Protein AF-F1LEZ3-F1 (afdb_monomer)

Radius of gyration: 19.73 Å; Cα contacts (8 Å, |Δi|>4): 114; chains: 1; bounding box: 52×46×45 Å

Foldseek 3Di:
DPVVDPDDDDDDDDPDDPPPVVLVDDDPVVVSPPDPDPDEDALVLVVVLCVVDDPLLNVLLLVLLLVCVLVVDWDWLVVSVVVSVVVVSDDDSVRVVVSVVSCVVSVQWDWDQDPVRIITIHGPYDNVRVQVSCVVVVHHRPDPDD

Structure (mmCIF, N/CA/C/O backbone):
data_AF-F1LEZ3-F1
#
_entry.id   AF-F1LEZ3-F1
#
loop_
_atom_site.group_PDB
_atom_site.id
_atom_site.type_symbol
_atom_site.label_atom_id
_atom_site.label_alt_id
_atom_site.label_comp_id
_atom_site.label_asym_id
_atom_site.label_entity_id
_atom_site.label_seq_id
_atom_site.pdbx_PDB_ins_code
_atom_site.Cartn_x
_atom_site.Cartn_y
_atom_site.Cartn_z
_atom_site.occupancy
_atom_site.B_iso_or_equiv
_atom_site.auth_seq_id
_atom_site.auth_comp_id
_atom_site.auth_asym_id
_atom_site.auth_atom_id
_atom_site.pdbx_PDB_model_num
ATOM 1 N N . MET A 1 1 ? 12.725 -24.229 -13.696 1.00 59.25 1 MET A N 1
ATOM 2 C CA . MET A 1 1 ? 12.518 -22.961 -14.432 1.00 59.25 1 MET A CA 1
ATOM 3 C C . MET A 1 1 ? 13.693 -22.571 -15.326 1.00 5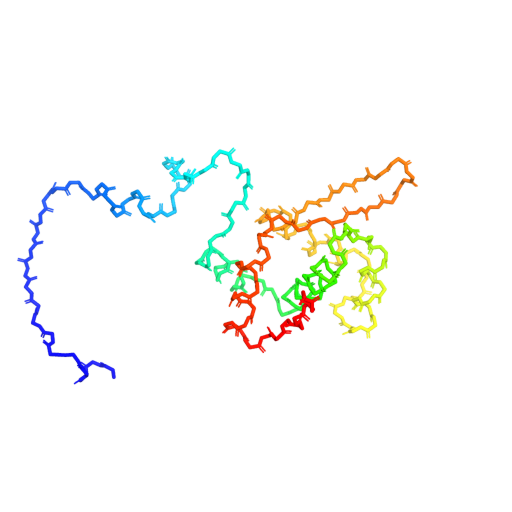9.25 1 MET A C 1
ATOM 5 O O . MET A 1 1 ? 13.416 -22.036 -16.384 1.00 59.25 1 MET A O 1
ATOM 9 N N . LEU A 1 2 ? 14.962 -22.881 -15.010 1.00 67.31 2 LEU A N 1
ATOM 10 C CA . LEU A 1 2 ? 16.069 -22.600 -15.947 1.00 67.31 2 LEU A CA 1
ATOM 11 C C . LEU A 1 2 ? 16.028 -23.457 -17.230 1.00 67.31 2 LEU A C 1
ATOM 13 O O . LEU A 1 2 ? 16.256 -22.931 -18.306 1.00 67.31 2 LEU A O 1
ATOM 17 N N . ASN A 1 3 ? 15.633 -24.736 -17.139 1.00 76.12 3 ASN A N 1
ATOM 18 C CA . ASN A 1 3 ? 15.505 -25.630 -18.309 1.00 76.12 3 ASN A CA 1
ATOM 19 C C . ASN A 1 3 ? 14.437 -25.202 -19.330 1.00 76.12 3 ASN A C 1
ATOM 21 O O . ASN A 1 3 ? 14.375 -25.779 -20.410 1.00 76.12 3 ASN A O 1
ATOM 25 N N . ALA A 1 4 ? 13.572 -24.241 -18.989 1.00 88.06 4 ALA A N 1
ATOM 26 C CA . ALA A 1 4 ? 12.581 -23.717 -19.927 1.00 88.06 4 ALA A CA 1
ATOM 27 C C . ALA A 1 4 ? 13.203 -22.740 -20.938 1.00 88.06 4 ALA A C 1
ATOM 29 O O . ALA A 1 4 ? 12.633 -22.519 -22.002 1.00 88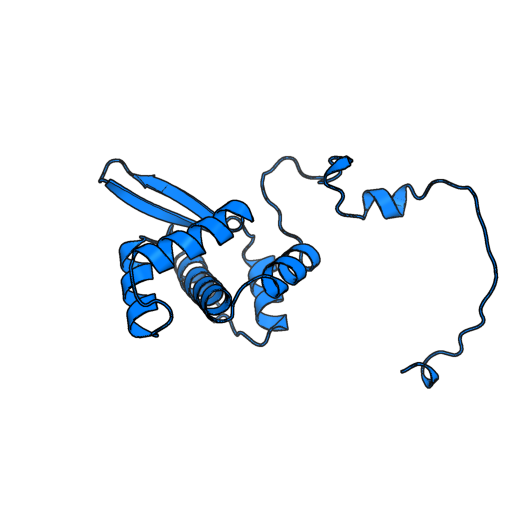.06 4 ALA A O 1
ATOM 30 N N . PHE A 1 5 ? 14.366 -22.168 -20.620 1.00 82.69 5 PHE A N 1
ATOM 31 C CA . PHE A 1 5 ? 15.025 -21.160 -21.435 1.00 82.69 5 PHE A CA 1
ATOM 32 C C . PHE A 1 5 ? 16.418 -21.642 -21.834 1.00 82.69 5 PHE A C 1
ATOM 34 O O . PHE A 1 5 ? 17.252 -21.950 -20.986 1.00 82.69 5 PHE A O 1
ATOM 41 N N . ASN A 1 6 ? 16.691 -21.679 -23.137 1.00 90.00 6 ASN A N 1
ATOM 42 C CA . ASN A 1 6 ? 18.026 -21.980 -23.646 1.00 90.00 6 ASN A CA 1
ATOM 43 C C . ASN A 1 6 ? 18.876 -20.698 -23.663 1.00 90.00 6 ASN A C 1
ATOM 45 O O . ASN A 1 6 ? 19.068 -20.081 -24.710 1.00 90.00 6 ASN A O 1
ATOM 49 N N . PHE A 1 7 ? 19.298 -20.240 -22.481 1.00 89.31 7 PHE A N 1
ATOM 50 C CA . PHE A 1 7 ? 20.077 -19.010 -22.349 1.00 89.31 7 PHE A CA 1
ATOM 51 C C . PHE A 1 7 ? 21.502 -19.186 -22.878 1.00 89.31 7 PHE A C 1
ATOM 53 O O . PHE A 1 7 ? 22.224 -20.094 -22.470 1.00 89.31 7 PHE A O 1
ATOM 60 N N . LEU A 1 8 ? 21.932 -18.251 -23.724 1.00 92.50 8 LEU A N 1
ATOM 61 C CA . LEU A 1 8 ? 23.327 -18.082 -24.110 1.00 92.50 8 LEU A CA 1
ATOM 62 C C . LEU A 1 8 ? 23.796 -16.721 -23.598 1.00 92.50 8 LEU A C 1
ATOM 64 O O . LEU A 1 8 ? 23.315 -15.678 -24.037 1.00 92.50 8 LEU A O 1
ATOM 68 N N . TYR A 1 9 ? 24.710 -16.739 -22.631 1.00 91.75 9 TYR A N 1
ATOM 69 C CA . TYR A 1 9 ? 25.209 -15.523 -22.001 1.00 91.75 9 TYR A CA 1
ATOM 70 C C . TYR A 1 9 ? 26.283 -14.882 -22.877 1.00 91.75 9 TYR A C 1
ATOM 72 O O . TYR A 1 9 ? 27.324 -15.481 -23.143 1.00 91.75 9 TYR A O 1
ATOM 80 N N . LEU A 1 10 ? 26.027 -13.650 -23.310 1.00 93.56 10 LEU A N 1
ATOM 81 C CA . LEU A 1 10 ? 26.970 -12.827 -24.059 1.00 93.56 10 LEU A CA 1
ATOM 82 C C . LEU A 1 10 ? 27.365 -11.619 -23.218 1.00 93.56 10 LEU A C 1
ATOM 84 O O . LEU A 1 10 ? 26.525 -11.007 -22.560 1.00 93.56 10 LEU A O 1
ATOM 88 N N . ASN A 1 11 ? 28.646 -11.264 -23.261 1.00 94.00 11 ASN A N 1
ATOM 89 C CA . ASN A 1 11 ? 29.142 -10.067 -22.599 1.00 94.00 11 ASN A CA 1
ATOM 90 C C . ASN A 1 11 ? 28.987 -8.858 -23.532 1.00 94.00 11 ASN A C 1
ATOM 92 O O . ASN A 1 11 ? 29.681 -8.765 -24.545 1.00 94.00 11 ASN A O 1
ATOM 96 N N . VAL A 1 12 ? 28.079 -7.944 -23.188 1.00 91.00 12 VAL A N 1
ATOM 97 C CA . VAL A 1 12 ? 27.794 -6.722 -23.950 1.00 91.00 12 VAL A CA 1
ATOM 98 C C . VAL A 1 12 ? 27.857 -5.524 -23.001 1.00 91.00 12 VAL A C 1
ATOM 100 O O . VAL A 1 12 ? 26.845 -5.035 -22.511 1.00 91.00 12 VAL A O 1
ATOM 103 N N . ASN A 1 13 ? 29.071 -5.057 -22.717 1.00 91.44 13 ASN A N 1
ATOM 104 C CA . ASN A 1 13 ? 29.296 -3.909 -21.839 1.00 91.44 13 ASN A CA 1
ATOM 105 C C . ASN A 1 13 ? 29.253 -2.600 -22.637 1.00 91.44 13 ASN A C 1
ATOM 107 O O . ASN A 1 13 ? 30.262 -2.174 -23.200 1.00 91.44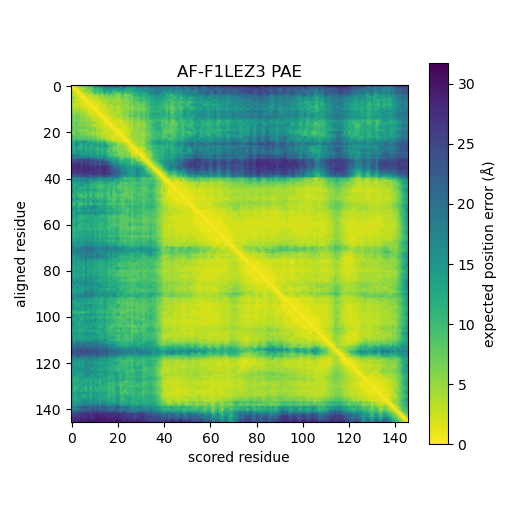 13 ASN A O 1
ATOM 111 N N . THR A 1 14 ? 28.091 -1.950 -22.680 1.00 92.44 14 THR A N 1
ATOM 112 C CA . THR A 1 14 ? 27.941 -0.612 -23.271 1.00 92.44 14 THR A CA 1
ATOM 113 C C . THR A 1 14 ? 28.053 0.484 -22.212 1.00 92.44 14 THR A C 1
ATOM 115 O O . THR A 1 14 ? 27.534 0.325 -21.113 1.00 92.44 14 THR A O 1
ATOM 118 N N . MET A 1 15 ? 28.653 1.627 -22.561 1.00 92.31 15 MET A N 1
ATOM 119 C CA . MET A 1 15 ? 28.722 2.820 -21.693 1.00 92.31 15 MET A CA 1
ATOM 120 C C . MET A 1 15 ? 27.627 3.856 -21.997 1.00 92.31 15 MET A C 1
ATOM 122 O O . MET A 1 15 ? 27.714 5.007 -21.572 1.00 92.31 15 MET A O 1
ATOM 126 N N . PHE A 1 16 ? 26.605 3.477 -22.767 1.00 91.62 16 PHE A N 1
ATOM 127 C CA . PHE A 1 16 ? 25.465 4.348 -23.033 1.00 91.62 16 PHE A CA 1
ATOM 128 C C . PHE A 1 16 ? 24.626 4.548 -21.767 1.00 91.62 16 PHE A C 1
ATOM 130 O O . PHE A 1 16 ? 24.535 3.668 -20.914 1.00 91.62 16 PHE A O 1
ATOM 137 N N . ALA A 1 17 ? 24.020 5.728 -21.640 1.00 87.38 17 ALA A N 1
ATOM 138 C CA . ALA A 1 17 ? 23.143 6.031 -20.518 1.00 87.38 17 ALA A CA 1
ATOM 139 C C . ALA A 1 17 ? 21.787 5.324 -20.678 1.00 87.38 17 ALA A C 1
ATOM 141 O O . ALA A 1 17 ? 21.165 5.428 -21.736 1.00 87.38 17 ALA A O 1
ATOM 142 N N . TYR A 1 18 ? 21.312 4.699 -19.601 1.00 85.81 18 TYR A N 1
ATOM 143 C CA . TYR A 1 18 ? 20.021 4.005 -19.502 1.00 85.81 18 TYR A CA 1
ATOM 144 C C . TYR A 1 18 ? 18.845 4.986 -19.424 1.00 85.81 18 TYR A C 1
ATOM 146 O O . TYR A 1 18 ? 18.217 5.148 -18.382 1.00 85.81 18 TYR A O 1
ATOM 154 N N . LYS A 1 19 ? 18.599 5.755 -20.487 1.00 84.25 19 LYS A N 1
ATOM 155 C CA . LYS A 1 19 ? 17.584 6.818 -20.453 1.00 84.25 19 LYS A CA 1
ATOM 156 C C . LYS A 1 19 ? 16.177 6.247 -20.315 1.00 84.25 19 LYS A C 1
ATOM 158 O O . LYS A 1 19 ? 15.426 6.719 -19.471 1.00 84.25 19 LYS A O 1
ATOM 163 N N . GLU A 1 20 ? 15.826 5.264 -21.136 1.00 81.75 20 GLU A N 1
ATOM 164 C CA . GLU A 1 20 ? 14.466 4.718 -21.183 1.00 81.75 20 GLU A CA 1
ATOM 165 C C . GLU A 1 20 ? 14.151 3.898 -19.934 1.00 81.75 20 GLU A C 1
ATOM 167 O O . GLU A 1 20 ? 13.074 4.035 -19.366 1.00 81.75 20 GLU A O 1
ATOM 172 N N . GLU A 1 21 ? 15.111 3.118 -19.449 1.00 81.56 21 GLU A N 1
ATOM 173 C CA . GLU A 1 21 ? 14.958 2.285 -18.261 1.00 81.56 21 GLU A CA 1
ATOM 174 C C . GLU A 1 21 ? 14.896 3.128 -16.993 1.00 81.56 21 GLU A C 1
ATOM 176 O O . GLU A 1 21 ? 14.100 2.836 -16.104 1.00 81.56 21 GLU A O 1
ATOM 181 N N . ILE A 1 22 ? 15.700 4.198 -16.915 1.00 78.00 22 ILE A N 1
ATOM 182 C CA . ILE A 1 22 ? 15.597 5.142 -15.804 1.00 78.00 22 ILE A CA 1
ATOM 183 C C . ILE A 1 22 ? 14.226 5.809 -15.844 1.00 78.00 22 ILE A C 1
ATOM 185 O O . ILE A 1 22 ? 13.569 5.797 -14.815 1.00 78.00 22 ILE A O 1
ATOM 189 N N . LEU A 1 23 ? 13.773 6.313 -17.003 1.00 72.19 23 LEU A N 1
ATOM 190 C CA . LEU A 1 23 ? 12.452 6.943 -17.190 1.00 72.19 23 LEU A CA 1
ATOM 191 C C . LEU A 1 23 ? 11.269 6.018 -16.903 1.00 72.19 23 LEU A C 1
ATOM 193 O O . LEU A 1 23 ? 10.251 6.489 -16.403 1.00 72.19 23 LEU A O 1
ATOM 197 N N . ALA A 1 24 ? 11.403 4.727 -17.194 1.00 69.44 24 ALA A N 1
ATOM 198 C CA . ALA A 1 24 ? 10.419 3.713 -16.836 1.00 69.44 24 ALA A CA 1
ATOM 199 C C . ALA A 1 24 ? 10.484 3.311 -15.351 1.00 69.44 24 ALA A C 1
ATOM 201 O O . ALA A 1 24 ? 9.558 2.676 -14.849 1.00 69.44 24 ALA A O 1
ATOM 202 N N . GLY A 1 25 ? 11.576 3.640 -14.658 1.00 65.69 25 GLY A N 1
ATOM 203 C CA . GLY A 1 25 ? 11.806 3.300 -13.263 1.00 65.69 25 GLY A CA 1
ATOM 204 C C . GLY A 1 25 ? 11.267 4.342 -12.282 1.00 65.69 25 GLY A C 1
ATOM 205 O O . GLY A 1 25 ? 11.363 5.554 -12.484 1.00 65.69 25 GLY A O 1
ATOM 206 N N . ASP A 1 26 ? 10.784 3.866 -11.137 1.00 61.44 26 ASP A N 1
ATOM 207 C CA . ASP A 1 26 ? 10.319 4.722 -10.049 1.00 61.44 26 ASP A CA 1
ATOM 208 C C . ASP A 1 26 ? 11.505 5.185 -9.189 1.00 61.44 26 ASP A C 1
ATOM 210 O O . ASP A 1 26 ? 11.996 4.473 -8.312 1.00 61.44 26 ASP A O 1
ATOM 214 N N . SER A 1 27 ? 11.993 6.404 -9.434 1.00 61.38 27 SER A N 1
ATOM 215 C CA . SER A 1 27 ? 13.105 6.986 -8.674 1.00 61.38 27 SER A CA 1
ATOM 216 C C . SER A 1 27 ? 12.715 8.297 -7.986 1.00 61.38 27 SER A C 1
ATOM 218 O O . SER A 1 27 ? 12.495 9.338 -8.610 1.00 61.38 27 SER A O 1
ATOM 220 N N . ARG A 1 28 ? 12.689 8.265 -6.645 1.00 57.53 28 ARG A N 1
ATOM 221 C CA . ARG A 1 28 ? 12.394 9.444 -5.807 1.00 57.53 28 ARG A CA 1
ATOM 222 C C . ARG A 1 28 ? 13.436 10.553 -5.983 1.00 57.53 28 ARG A C 1
ATOM 224 O O . ARG A 1 28 ? 13.074 11.724 -5.992 1.00 57.53 28 ARG A O 1
ATOM 231 N N . LEU A 1 29 ? 14.709 10.185 -6.161 1.00 62.62 29 LEU A N 1
ATOM 232 C CA . LEU A 1 29 ? 15.820 11.132 -6.322 1.00 62.62 29 LEU A CA 1
ATOM 233 C C . LEU A 1 29 ? 15.734 11.928 -7.632 1.00 62.62 29 LEU A C 1
ATOM 235 O O . LEU A 1 29 ? 16.009 13.123 -7.638 1.00 62.62 29 LEU A O 1
ATOM 239 N N . LEU A 1 30 ? 15.329 11.280 -8.728 1.00 62.25 30 LEU A N 1
ATOM 240 C CA . LEU A 1 30 ? 15.228 11.916 -10.047 1.00 62.25 30 LEU A CA 1
ATOM 241 C C . LEU A 1 30 ? 13.856 12.548 -10.294 1.00 62.25 30 LEU A C 1
ATOM 243 O O . LEU A 1 30 ? 13.615 13.094 -11.367 1.00 62.25 30 LEU A O 1
ATOM 247 N N . ARG A 1 31 ? 12.961 12.488 -9.295 1.00 56.09 31 ARG A N 1
ATOM 248 C CA . ARG A 1 31 ? 11.603 13.045 -9.335 1.00 56.09 31 ARG A CA 1
ATOM 249 C C . ARG A 1 31 ? 10.847 12.649 -10.608 1.00 56.09 31 ARG A C 1
ATOM 251 O O . ARG A 1 31 ? 10.072 13.428 -11.154 1.00 56.09 31 ARG A O 1
ATOM 258 N N . LEU A 1 32 ? 11.098 11.423 -11.056 1.00 60.78 32 LEU A N 1
ATOM 259 C CA . LEU A 1 32 ? 10.678 10.885 -12.347 1.00 60.78 32 LEU A CA 1
ATOM 260 C C . LEU A 1 32 ? 9.243 10.368 -12.351 1.00 60.78 32 LEU A C 1
ATOM 262 O O . LEU A 1 32 ? 8.800 9.760 -13.317 1.00 60.78 32 LEU A O 1
ATOM 266 N N . ASN A 1 33 ? 8.516 10.625 -11.267 1.00 54.66 33 ASN A N 1
ATOM 267 C CA . ASN A 1 33 ? 7.104 10.328 -11.168 1.00 54.66 33 ASN A CA 1
ATOM 268 C C . ASN A 1 33 ? 6.344 11.258 -12.131 1.00 54.66 33 ASN A C 1
ATOM 270 O O . ASN A 1 33 ? 5.995 12.398 -11.812 1.00 54.66 33 ASN A O 1
ATOM 274 N N . VAL A 1 34 ? 6.180 10.788 -13.368 1.00 53.56 34 VAL A N 1
ATOM 275 C CA . VAL A 1 34 ? 5.390 11.433 -14.411 1.00 53.56 34 VAL A CA 1
ATOM 276 C C . VAL A 1 34 ? 3.925 11.203 -14.072 1.00 53.56 34 VAL A C 1
ATOM 278 O O . VAL A 1 34 ? 3.322 10.230 -14.516 1.00 53.56 34 VAL A O 1
ATOM 281 N N . LYS A 1 35 ? 3.359 12.117 -13.279 1.00 48.72 35 LYS A N 1
ATOM 282 C CA . LYS A 1 35 ? 2.069 12.769 -13.546 1.00 48.72 35 LYS A CA 1
ATOM 283 C C . LYS A 1 35 ? 1.755 13.806 -12.475 1.00 48.72 35 LYS A C 1
ATOM 285 O O . LYS A 1 35 ? 1.853 13.594 -11.274 1.00 48.72 35 LYS A O 1
ATOM 290 N N . THR A 1 36 ? 1.320 14.946 -12.966 1.00 40.84 36 THR A N 1
ATOM 291 C CA . THR A 1 36 ? 0.934 16.179 -12.288 1.00 40.84 36 THR A CA 1
ATOM 292 C C . THR A 1 36 ? -0.363 16.055 -11.460 1.00 40.84 36 THR A C 1
ATOM 294 O O . THR A 1 36 ? -1.123 17.010 -11.360 1.00 40.84 36 THR A O 1
ATOM 297 N N . SER A 1 37 ? -0.645 14.901 -10.854 1.00 43.31 37 SER A N 1
ATOM 298 C CA . SER A 1 37 ? -1.802 14.688 -9.976 1.00 43.31 37 SER A CA 1
ATOM 299 C C . SER A 1 37 ? -1.427 13.666 -8.909 1.00 43.31 37 SER A C 1
ATOM 301 O O . SER A 1 37 ? -1.048 12.545 -9.237 1.00 43.31 37 SER A O 1
ATOM 303 N N . GLY A 1 38 ? -1.458 14.096 -7.649 1.00 51.00 38 GLY A N 1
ATOM 304 C CA . GLY A 1 38 ? -0.829 13.421 -6.518 1.00 51.00 38 GLY A CA 1
ATOM 305 C C . GLY A 1 38 ? -1.129 11.925 -6.382 1.00 51.00 38 GLY A C 1
ATOM 306 O O . GLY A 1 38 ? -2.259 11.487 -6.547 1.00 51.00 38 GLY A O 1
ATOM 307 N N . HIS A 1 39 ? -0.092 11.186 -5.986 1.00 55.94 39 HIS A N 1
ATOM 308 C CA . HIS A 1 39 ? -0.184 9.866 -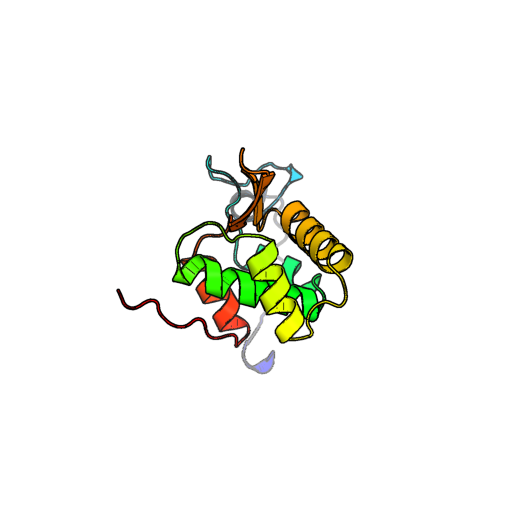5.350 1.00 55.94 39 HIS A CA 1
ATOM 309 C C . HIS A 1 39 ? -0.714 8.707 -6.216 1.00 55.94 39 HIS A C 1
ATOM 311 O O . HIS A 1 39 ? -1.468 7.867 -5.735 1.00 55.94 39 HIS A O 1
ATOM 317 N N . ALA A 1 40 ? -0.263 8.591 -7.469 1.00 63.38 40 ALA A N 1
ATOM 318 C CA . ALA A 1 40 ? -0.478 7.371 -8.248 1.00 63.38 40 ALA A CA 1
ATOM 319 C C . ALA A 1 40 ? 0.471 6.257 -7.767 1.00 63.38 40 ALA A C 1
ATOM 321 O O . ALA A 1 40 ? 1.663 6.265 -8.070 1.00 63.38 40 ALA A O 1
ATOM 322 N N . HIS A 1 41 ? -0.058 5.312 -6.996 1.00 71.50 41 HIS A N 1
ATOM 323 C CA . HIS A 1 41 ? 0.647 4.082 -6.634 1.00 71.50 41 HIS A CA 1
ATOM 324 C C . HIS A 1 41 ? 0.710 3.134 -7.836 1.00 71.50 41 HIS A C 1
ATOM 326 O O . HIS A 1 41 ? -0.296 2.926 -8.514 1.00 71.50 41 HIS A O 1
ATOM 332 N N . THR A 1 42 ? 1.880 2.554 -8.100 1.00 77.44 42 THR A N 1
ATOM 333 C CA . THR A 1 42 ? 2.073 1.484 -9.089 1.00 77.44 42 THR A CA 1
ATOM 334 C C . THR A 1 42 ? 1.909 0.113 -8.427 1.00 77.44 42 THR A C 1
ATOM 336 O O . THR A 1 42 ? 2.015 -0.030 -7.210 1.00 77.44 42 THR A O 1
ATOM 339 N N . HIS A 1 43 ? 1.671 -0.939 -9.215 1.00 78.31 43 HIS A N 1
ATOM 340 C CA . HIS A 1 43 ? 1.548 -2.297 -8.663 1.00 78.31 43 HIS A CA 1
ATOM 341 C C . HIS A 1 43 ? 2.813 -2.721 -7.895 1.00 78.31 43 HIS A C 1
ATOM 343 O O . HIS A 1 43 ? 2.727 -3.272 -6.801 1.00 78.31 43 HIS A O 1
ATOM 349 N N . ALA A 1 44 ? 3.993 -2.386 -8.428 1.00 79.62 44 ALA A N 1
ATOM 350 C CA . ALA A 1 44 ? 5.268 -2.675 -7.781 1.00 79.62 44 ALA A CA 1
ATOM 351 C C . ALA A 1 44 ? 5.451 -1.899 -6.464 1.00 79.62 44 ALA A C 1
ATOM 353 O O . ALA A 1 44 ? 5.983 -2.452 -5.502 1.00 79.62 44 ALA A O 1
ATOM 354 N N . SER A 1 45 ? 4.990 -0.642 -6.382 1.00 82.12 45 SER A N 1
ATOM 355 C CA . SER A 1 45 ? 5.067 0.119 -5.131 1.00 82.12 45 SER A CA 1
ATOM 356 C C . SER A 1 45 ? 4.147 -0.474 -4.062 1.00 82.12 45 SER A C 1
ATOM 358 O O . SER A 1 45 ? 4.560 -0.606 -2.909 1.00 82.12 45 SER A O 1
ATOM 360 N N . LEU A 1 46 ? 2.937 -0.899 -4.444 1.00 86.19 46 LEU A N 1
ATOM 361 C CA . LEU A 1 46 ? 2.001 -1.580 -3.546 1.00 86.19 46 LEU A CA 1
ATOM 362 C C . LEU A 1 46 ? 2.544 -2.924 -3.054 1.00 86.19 46 LEU A C 1
ATOM 364 O O . LEU A 1 46 ? 2.380 -3.236 -1.879 1.00 86.19 46 LEU A O 1
ATOM 368 N N . ASP A 1 47 ? 3.239 -3.692 -3.898 1.00 88.00 47 ASP A N 1
ATOM 369 C CA . ASP A 1 47 ? 3.884 -4.947 -3.491 1.00 88.00 47 ASP A CA 1
ATOM 370 C C . ASP A 1 47 ? 4.916 -4.739 -2.377 1.00 88.00 47 ASP A C 1
ATOM 372 O O . ASP A 1 47 ? 4.950 -5.500 -1.406 1.00 88.00 47 ASP A O 1
ATOM 376 N N . VAL A 1 48 ? 5.732 -3.688 -2.489 1.00 87.38 48 VAL A N 1
ATOM 377 C CA . VAL A 1 48 ? 6.743 -3.351 -1.479 1.00 87.38 48 VAL A CA 1
ATOM 378 C C . VAL A 1 48 ? 6.084 -2.920 -0.169 1.00 87.38 48 VAL A C 1
ATOM 380 O O . VAL A 1 48 ? 6.456 -3.425 0.889 1.00 87.38 48 VAL A O 1
ATOM 383 N N . VAL A 1 49 ? 5.078 -2.042 -0.230 1.00 88.44 49 VAL A N 1
ATOM 384 C CA . VAL A 1 49 ? 4.344 -1.595 0.969 1.00 88.44 49 VAL A CA 1
ATOM 385 C C . VAL A 1 49 ? 3.584 -2.758 1.615 1.00 88.44 49 VAL A C 1
ATOM 387 O O . VAL A 1 49 ? 3.560 -2.913 2.832 1.00 88.44 49 VAL A O 1
ATOM 390 N N . TRP A 1 50 ? 3.004 -3.652 0.821 1.00 90.06 50 TRP A N 1
ATOM 391 C CA . TRP A 1 50 ? 2.321 -4.837 1.334 1.00 90.06 50 TRP A CA 1
ATOM 392 C C . TRP A 1 50 ? 3.261 -5.804 2.049 1.00 90.06 50 TRP A C 1
ATOM 394 O O . TRP A 1 50 ? 2.859 -6.438 3.024 1.00 90.06 50 TRP A O 1
ATOM 404 N N . ALA A 1 51 ? 4.507 -5.915 1.586 1.00 88.50 51 ALA A N 1
ATOM 405 C CA . ALA A 1 51 ? 5.523 -6.723 2.245 1.00 88.50 51 ALA A CA 1
ATOM 406 C C . ALA A 1 51 ? 5.995 -6.121 3.581 1.00 88.50 51 ALA A C 1
ATOM 408 O O . ALA A 1 51 ? 6.398 -6.881 4.461 1.00 88.50 51 ALA A O 1
ATOM 409 N N . SER A 1 52 ? 5.936 -4.794 3.757 1.00 89.31 52 SER A N 1
ATOM 410 C CA . SER A 1 52 ? 6.292 -4.143 5.027 1.00 89.31 52 SER A CA 1
ATOM 411 C C . SER A 1 52 ? 5.171 -4.183 6.068 1.00 89.31 52 SER A C 1
ATOM 413 O O . SER A 1 52 ? 5.452 -4.158 7.264 1.00 89.31 52 SER A O 1
ATOM 415 N N . LEU A 1 53 ? 3.911 -4.281 5.635 1.00 89.38 53 LEU A N 1
ATOM 416 C CA . LEU A 1 53 ? 2.749 -4.264 6.523 1.00 89.38 53 LEU A CA 1
ATOM 417 C C . LEU A 1 53 ? 2.570 -5.575 7.310 1.00 89.38 53 LEU A C 1
ATOM 419 O O . LEU A 1 53 ? 2.648 -6.693 6.787 1.00 89.38 53 LEU A O 1
ATOM 423 N N . THR A 1 54 ? 2.196 -5.438 8.585 1.00 91.69 54 THR A N 1
ATOM 424 C CA . THR A 1 54 ? 1.785 -6.582 9.418 1.00 91.69 54 THR A CA 1
ATOM 425 C C . THR A 1 54 ? 0.512 -7.247 8.878 1.00 91.69 54 THR A C 1
ATOM 427 O O . THR A 1 54 ? -0.235 -6.658 8.098 1.00 91.69 54 THR A O 1
ATOM 430 N N . PHE A 1 55 ? 0.223 -8.489 9.286 1.00 90.12 55 PHE A N 1
ATOM 431 C CA . PHE A 1 55 ? -1.010 -9.177 8.869 1.00 90.12 55 PHE A CA 1
ATOM 432 C C . PHE A 1 55 ? -2.277 -8.381 9.225 1.00 90.12 55 PHE A C 1
ATOM 434 O O . PHE A 1 55 ? -3.138 -8.190 8.369 1.00 90.12 55 PHE A O 1
ATOM 441 N N . ASN A 1 56 ? -2.354 -7.842 10.444 1.00 91.56 56 ASN A N 1
ATOM 442 C CA . ASN A 1 56 ? -3.508 -7.052 10.874 1.00 91.56 56 ASN A CA 1
ATOM 443 C C . ASN A 1 56 ? -3.627 -5.757 10.064 1.00 91.56 56 ASN A C 1
ATOM 445 O O . ASN A 1 56 ? -4.718 -5.432 9.607 1.00 91.56 56 ASN A O 1
ATOM 449 N N . SER A 1 57 ? -2.512 -5.056 9.816 1.00 90.69 57 SER A N 1
ATOM 450 C CA . SER A 1 57 ? -2.519 -3.840 8.989 1.00 90.69 57 SER A CA 1
ATOM 451 C C . SER A 1 57 ? -2.982 -4.131 7.553 1.00 90.69 57 SER A C 1
ATOM 453 O O . SER A 1 57 ? -3.756 -3.360 6.991 1.00 90.69 57 SER A O 1
ATOM 455 N N . ARG A 1 58 ? -2.580 -5.274 6.974 1.00 92.25 58 ARG A N 1
ATOM 456 C CA . ARG A 1 58 ? -3.041 -5.729 5.648 1.00 92.25 58 ARG A CA 1
ATOM 457 C C . ARG A 1 58 ? -4.544 -5.995 5.611 1.00 92.25 58 ARG A C 1
ATOM 459 O O . ARG A 1 58 ? -5.214 -5.583 4.668 1.00 92.25 58 ARG A O 1
ATOM 466 N N . MET A 1 59 ? -5.083 -6.637 6.645 1.00 92.50 59 MET A N 1
ATOM 467 C CA . MET A 1 59 ? -6.521 -6.905 6.740 1.00 92.50 59 MET A CA 1
ATOM 468 C C . MET A 1 59 ? -7.340 -5.629 6.945 1.00 92.50 59 MET A C 1
ATOM 470 O O . MET A 1 59 ? -8.417 -5.493 6.372 1.00 92.50 59 MET A O 1
ATOM 474 N N . ILE A 1 60 ? -6.812 -4.660 7.694 1.00 92.69 60 ILE A N 1
ATOM 475 C CA . ILE A 1 60 ? -7.446 -3.347 7.860 1.00 92.69 60 ILE A CA 1
ATOM 476 C C . ILE A 1 60 ? -7.438 -2.571 6.546 1.00 92.69 60 ILE A C 1
ATOM 478 O O . ILE A 1 60 ? -8.466 -2.000 6.190 1.00 92.69 60 ILE A O 1
ATOM 482 N N . LEU A 1 61 ? -6.328 -2.594 5.797 1.00 91.88 61 LEU A N 1
ATOM 483 C CA . LEU A 1 61 ? -6.270 -2.011 4.454 1.00 91.88 61 LEU A CA 1
ATOM 484 C C . LEU A 1 61 ? -7.329 -2.638 3.541 1.00 91.88 61 LEU A C 1
ATOM 486 O O . LEU A 1 61 ? -8.075 -1.912 2.891 1.00 91.88 61 LEU A O 1
ATOM 490 N N . TYR A 1 62 ? -7.424 -3.970 3.524 1.00 92.25 62 TYR A N 1
ATOM 491 C CA . TYR A 1 62 ? -8.419 -4.688 2.729 1.00 92.25 62 TYR A CA 1
ATOM 492 C C . TYR A 1 62 ? -9.853 -4.309 3.121 1.00 92.25 62 TYR A C 1
ATOM 494 O O . TYR A 1 62 ? -10.648 -3.943 2.256 1.00 92.25 62 TYR A O 1
ATOM 502 N N . LYS A 1 63 ? -10.180 -4.318 4.420 1.00 91.31 63 LYS A N 1
ATOM 503 C CA . LYS A 1 63 ? -11.514 -3.939 4.905 1.00 91.31 63 LYS A CA 1
ATOM 504 C C . LYS A 1 63 ? -11.850 -2.488 4.549 1.00 91.31 63 LYS A C 1
ATOM 506 O O . LYS A 1 63 ? -12.935 -2.217 4.045 1.00 91.31 63 LYS A O 1
ATOM 511 N N . MET A 1 64 ? -10.918 -1.565 4.768 1.00 91.00 64 MET A N 1
ATOM 512 C CA . MET A 1 64 ? -11.090 -0.153 4.431 1.00 91.00 64 MET A CA 1
ATOM 513 C C . MET A 1 64 ? -11.299 0.048 2.926 1.00 91.00 64 MET A C 1
ATOM 515 O O . MET A 1 64 ? -12.214 0.770 2.541 1.00 91.00 64 MET A O 1
ATOM 519 N N . ALA A 1 65 ? -10.505 -0.620 2.083 1.00 90.75 65 ALA A N 1
ATOM 520 C CA . ALA A 1 65 ? -10.674 -0.583 0.635 1.00 90.75 65 ALA A CA 1
ATOM 521 C C . ALA A 1 65 ? -12.058 -1.109 0.229 1.00 90.75 65 ALA A C 1
ATOM 523 O O . ALA A 1 65 ? -12.749 -0.456 -0.548 1.00 90.75 65 ALA A O 1
ATOM 524 N N . LYS A 1 66 ? -12.495 -2.246 0.789 1.00 89.88 66 LYS A N 1
ATOM 525 C CA . LYS A 1 66 ? -13.804 -2.836 0.480 1.00 89.88 66 LYS A CA 1
ATOM 526 C C . LYS A 1 66 ? -14.948 -1.870 0.786 1.00 89.88 66 LYS A C 1
ATOM 528 O O . LYS A 1 66 ? -15.842 -1.713 -0.035 1.00 89.88 66 LYS A O 1
ATOM 533 N N . ILE A 1 67 ? -14.907 -1.205 1.940 1.00 89.25 67 ILE A N 1
ATOM 534 C CA . ILE A 1 67 ? -15.955 -0.256 2.331 1.00 89.25 67 ILE A CA 1
ATOM 535 C C . ILE A 1 67 ? -15.901 0.998 1.451 1.00 89.25 67 ILE A C 1
ATOM 537 O O . ILE A 1 67 ? -16.925 1.401 0.913 1.00 89.25 67 ILE A O 1
ATOM 541 N N . PHE A 1 68 ? -14.713 1.582 1.268 1.00 89.62 68 PHE A N 1
ATOM 542 C CA . PHE A 1 68 ? -14.544 2.833 0.527 1.00 89.62 68 PHE A CA 1
ATOM 543 C C . PHE A 1 68 ? -14.956 2.709 -0.944 1.00 89.62 68 PHE A C 1
ATOM 545 O O . PHE A 1 68 ? -15.634 3.593 -1.454 1.00 89.62 68 PHE A O 1
ATOM 552 N N . TYR A 1 69 ? -14.585 1.624 -1.632 1.00 87.25 69 TYR A N 1
ATOM 553 C CA . TYR A 1 69 ? -14.955 1.442 -3.042 1.00 87.25 69 TYR A CA 1
ATOM 554 C C . TYR A 1 69 ? -16.399 0.962 -3.236 1.00 87.25 69 TYR A C 1
ATOM 556 O O . TYR A 1 69 ? -16.954 1.170 -4.309 1.00 87.25 69 TYR A O 1
ATOM 564 N N . ALA A 1 70 ? -17.025 0.372 -2.211 1.00 86.06 70 ALA A N 1
ATOM 565 C CA . ALA A 1 70 ? -18.447 0.034 -2.256 1.00 86.06 70 ALA A CA 1
ATOM 566 C C . ALA A 1 70 ? -19.344 1.275 -2.110 1.00 86.06 70 ALA A C 1
ATOM 568 O O . ALA A 1 70 ? -20.365 1.374 -2.783 1.00 86.06 70 ALA A O 1
ATOM 569 N N . THR A 1 71 ? -18.981 2.224 -1.239 1.00 84.06 71 THR A N 1
ATOM 570 C CA . THR A 1 71 ? -19.779 3.442 -1.009 1.00 84.06 71 THR A CA 1
ATOM 571 C C . THR A 1 71 ? -19.326 4.636 -1.846 1.00 84.06 71 THR A C 1
ATOM 573 O O . THR A 1 71 ? -20.101 5.568 -2.027 1.00 84.06 71 THR A O 1
ATOM 576 N N . ASN A 1 72 ? -18.088 4.631 -2.355 1.00 83.56 72 ASN A N 1
ATOM 577 C CA . ASN A 1 72 ? -17.413 5.784 -2.968 1.00 83.56 72 ASN A CA 1
ATOM 578 C C . ASN A 1 72 ? -17.411 7.051 -2.086 1.00 83.56 72 ASN A C 1
ATOM 580 O O . ASN A 1 72 ? -17.225 8.165 -2.580 1.00 83.56 72 ASN A O 1
ATOM 584 N N . GLU A 1 73 ? -17.574 6.888 -0.771 1.00 86.81 73 GLU A N 1
ATOM 585 C CA . GLU A 1 73 ? -17.620 7.975 0.207 1.00 86.81 73 GLU A CA 1
ATOM 586 C C . GLU A 1 73 ? -16.481 7.850 1.234 1.00 86.81 73 GLU A C 1
ATOM 588 O O . GLU A 1 73 ? -16.069 6.735 1.575 1.00 86.81 73 GLU A O 1
ATOM 593 N N . PRO A 1 74 ? -15.956 8.975 1.762 1.00 87.25 74 PRO A N 1
ATOM 594 C CA . PRO A 1 74 ? -14.970 8.955 2.838 1.00 87.25 74 PRO A CA 1
ATOM 595 C C . PRO A 1 74 ? -15.482 8.193 4.065 1.00 87.25 74 PRO A C 1
ATOM 597 O O . PRO A 1 74 ? -16.591 8.421 4.540 1.00 87.25 74 PRO A O 1
ATOM 600 N N . LEU A 1 75 ? -14.644 7.316 4.613 1.00 90.25 75 LEU A N 1
ATOM 601 C CA . LEU A 1 75 ? -15.004 6.457 5.732 1.00 90.25 75 LEU A CA 1
ATOM 602 C C . LEU A 1 75 ? -14.838 7.184 7.066 1.00 90.25 75 LEU A C 1
ATOM 604 O O . LEU A 1 75 ? -13.776 7.738 7.345 1.00 90.25 75 LEU A O 1
ATOM 608 N N . GLU A 1 76 ? -15.848 7.118 7.925 1.00 92.12 76 GLU A N 1
ATOM 609 C CA . GLU A 1 76 ? -15.755 7.625 9.293 1.00 92.12 76 GLU A CA 1
ATOM 610 C C . GLU A 1 76 ? -14.855 6.724 10.162 1.00 92.12 76 GLU A C 1
ATOM 612 O O . GLU A 1 76 ? -14.997 5.494 10.179 1.00 92.12 76 GLU A O 1
ATOM 617 N N . PHE A 1 77 ? -13.944 7.332 10.928 1.00 91.69 77 PHE A N 1
ATOM 618 C CA . PHE A 1 77 ? -12.998 6.615 11.788 1.00 91.69 77 PHE A CA 1
ATOM 619 C C . PHE A 1 77 ? -13.691 5.674 12.784 1.00 91.69 77 PHE A C 1
ATOM 621 O O . PHE A 1 77 ? -13.258 4.531 12.951 1.00 91.69 77 PHE A O 1
ATOM 628 N N . PHE A 1 78 ? -14.773 6.116 13.432 1.00 90.38 78 PHE A N 1
ATOM 629 C CA . PHE A 1 78 ? -15.467 5.300 14.431 1.00 90.38 78 PHE A CA 1
ATOM 630 C C . PHE A 1 78 ? -16.176 4.091 13.820 1.00 90.38 78 PHE A C 1
ATOM 632 O O . PHE A 1 78 ? -16.184 3.018 14.431 1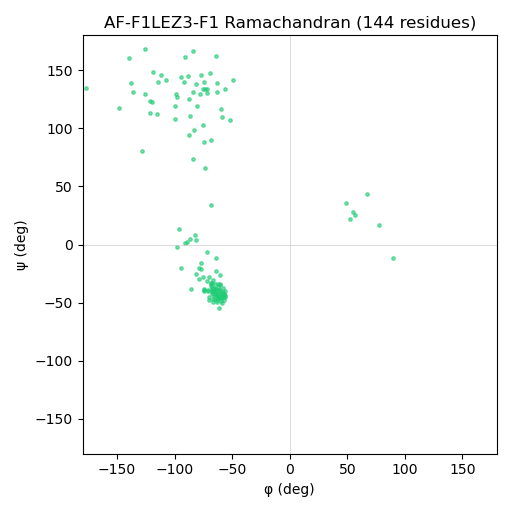.00 90.38 78 PHE A O 1
ATOM 639 N N . ASN A 1 79 ? -16.702 4.222 12.601 1.00 91.25 79 ASN A N 1
ATOM 640 C CA . ASN A 1 79 ? -17.281 3.098 11.872 1.00 91.25 79 ASN A CA 1
ATOM 641 C C . ASN A 1 79 ? -16.204 2.048 11.544 1.00 91.25 79 ASN A C 1
ATOM 643 O O . ASN A 1 79 ? -16.369 0.866 11.857 1.00 91.25 79 ASN A O 1
ATOM 647 N N . LEU A 1 80 ? -15.045 2.485 11.031 1.00 91.19 80 LEU A N 1
ATOM 648 C CA . LEU A 1 80 ? -13.903 1.594 10.801 1.00 91.19 80 LEU A CA 1
ATOM 649 C C . LEU A 1 80 ? -13.436 0.921 12.098 1.00 91.19 80 LEU A C 1
ATOM 651 O O . LEU A 1 80 ? -13.196 -0.285 12.112 1.00 91.19 80 LEU A O 1
ATOM 655 N N . TYR A 1 81 ? -13.327 1.679 13.191 1.00 92.44 81 TYR A N 1
ATOM 656 C CA . TYR A 1 81 ? -12.901 1.157 14.489 1.00 92.44 81 TYR A CA 1
ATOM 657 C C . TYR A 1 81 ? -13.844 0.076 15.014 1.00 92.44 81 TYR A C 1
ATOM 659 O O . TYR A 1 81 ? -13.384 -0.980 15.452 1.00 92.44 81 TYR A O 1
ATOM 667 N N . ARG A 1 82 ? -15.158 0.305 14.927 1.00 92.00 82 ARG A N 1
ATOM 668 C CA . ARG A 1 82 ? -16.164 -0.677 15.331 1.00 92.00 82 ARG A CA 1
ATOM 669 C C . ARG A 1 82 ? -16.014 -1.977 14.543 1.00 92.00 82 ARG A C 1
ATOM 671 O O . ARG A 1 82 ? -15.885 -3.037 15.148 1.00 92.00 82 ARG A O 1
ATOM 678 N N . GLN A 1 83 ? -15.944 -1.888 13.217 1.00 91.12 83 GLN A N 1
ATOM 679 C CA . GLN A 1 83 ? -15.823 -3.064 12.355 1.00 91.12 83 GLN A CA 1
ATOM 680 C C . GLN A 1 83 ? -14.472 -3.781 12.488 1.00 91.12 83 GLN A C 1
ATOM 682 O O . GLN A 1 83 ? -14.401 -4.998 12.330 1.00 91.12 83 GLN A O 1
ATOM 687 N N . ALA A 1 84 ? -13.385 -3.052 12.750 1.00 91.56 84 ALA A N 1
ATOM 688 C CA . ALA A 1 84 ? -12.068 -3.643 12.982 1.00 91.56 84 ALA A CA 1
ATOM 689 C C . ALA A 1 84 ? -11.995 -4.359 14.339 1.00 91.56 84 ALA A C 1
ATOM 691 O O . ALA A 1 84 ? -11.275 -5.347 14.485 1.00 91.56 84 ALA A O 1
ATOM 692 N N . ARG A 1 85 ? -12.746 -3.871 15.333 1.00 92.12 85 ARG A N 1
ATOM 693 C CA . ARG A 1 85 ? -12.856 -4.494 16.653 1.00 92.12 85 ARG A CA 1
ATOM 694 C C . ARG A 1 85 ? -13.718 -5.756 16.624 1.00 92.12 85 ARG A C 1
ATOM 696 O O . ARG A 1 85 ? -13.363 -6.723 17.289 1.00 92.12 85 ARG A O 1
ATOM 703 N N . GLU A 1 86 ? -14.808 -5.755 15.856 1.00 91.88 86 GLU A N 1
ATOM 704 C CA . GLU A 1 86 ? -15.659 -6.937 15.636 1.00 91.88 86 GLU A CA 1
ATOM 705 C C . GLU A 1 86 ? -14.878 -8.089 14.973 1.00 91.88 86 GLU A C 1
ATOM 707 O O . GLU A 1 86 ? -15.045 -9.245 15.355 1.00 91.88 86 GLU A O 1
ATOM 712 N N . ASP A 1 87 ? -13.937 -7.767 14.081 1.00 89.94 87 ASP A N 1
ATOM 713 C CA . ASP A 1 87 ? -13.059 -8.738 13.412 1.00 89.94 87 ASP A CA 1
ATOM 714 C C . ASP A 1 87 ? -11.781 -9.077 14.206 1.00 89.94 87 ASP A C 1
ATOM 716 O O . ASP A 1 87 ? -10.903 -9.782 13.707 1.00 89.94 87 ASP A O 1
ATOM 720 N N . PHE A 1 88 ? -11.637 -8.565 15.434 1.00 89.62 88 PHE A N 1
ATOM 721 C CA . PHE A 1 88 ? -10.451 -8.753 16.283 1.00 89.62 88 PHE A CA 1
ATOM 722 C C . PHE A 1 88 ? -9.121 -8.295 15.644 1.00 89.62 88 PHE A C 1
ATOM 724 O O . PHE A 1 88 ? -8.046 -8.761 16.028 1.00 89.62 88 PHE A O 1
ATOM 731 N N . LEU A 1 89 ? -9.160 -7.349 14.699 1.00 90.19 89 LEU A N 1
ATOM 732 C CA . LEU A 1 89 ? -7.961 -6.825 14.030 1.00 90.19 89 LEU A CA 1
ATOM 733 C C . LEU A 1 89 ? -7.172 -5.860 14.924 1.00 90.19 89 LEU A C 1
ATOM 735 O O . LEU A 1 89 ? -5.950 -5.731 14.782 1.00 90.19 89 LEU A O 1
ATOM 739 N N . VAL A 1 90 ? -7.867 -5.183 15.845 1.00 91.19 90 VAL A N 1
ATOM 740 C CA . VAL A 1 90 ? -7.302 -4.150 16.719 1.00 91.19 90 VAL A CA 1
ATOM 741 C C . VAL A 1 90 ? -7.820 -4.288 18.152 1.00 91.19 90 VAL A C 1
ATOM 743 O O . VAL A 1 90 ? -9.004 -4.520 18.380 1.00 91.19 90 VAL A O 1
ATOM 746 N N . SER A 1 91 ? -6.928 -4.096 19.128 1.00 89.31 91 SER A N 1
ATOM 747 C CA . SER A 1 91 ? -7.232 -4.136 20.564 1.00 89.31 91 SER A CA 1
ATOM 748 C C . SER A 1 91 ? -7.728 -2.800 21.138 1.00 89.31 91 SER A C 1
ATOM 750 O O . SER A 1 91 ? -8.624 -2.790 21.980 1.00 89.31 91 SER A O 1
ATOM 752 N N . SER A 1 92 ? -7.172 -1.668 20.698 1.00 91.50 92 SER A N 1
ATOM 753 C CA . SER A 1 92 ? -7.505 -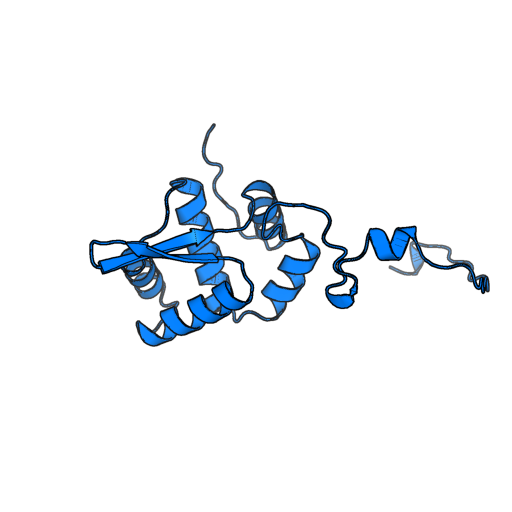0.324 21.190 1.00 91.50 92 SER A CA 1
ATOM 754 C C . SER A 1 92 ? -7.581 0.709 20.065 1.00 91.50 92 SER A C 1
ATOM 756 O O . SER A 1 92 ? -7.018 0.536 18.987 1.00 91.50 92 SER A O 1
ATOM 758 N N . GLU A 1 93 ? -8.246 1.834 20.328 1.00 91.38 93 GLU A N 1
ATOM 759 C CA . GLU A 1 93 ? -8.301 2.960 19.387 1.00 91.38 93 GLU A CA 1
ATOM 760 C C . GLU A 1 93 ? -6.896 3.460 19.005 1.00 91.38 93 GLU A C 1
ATOM 762 O O . GLU A 1 93 ? -6.613 3.728 17.838 1.00 91.38 93 GLU A O 1
ATOM 767 N N . THR A 1 94 ? -5.982 3.520 19.977 1.00 91.31 94 THR A N 1
ATOM 768 C CA . THR A 1 94 ? -4.593 3.953 19.770 1.00 91.31 94 THR A CA 1
ATOM 769 C C . THR A 1 94 ? -3.845 3.070 18.775 1.00 91.31 94 THR A C 1
ATOM 771 O O . THR A 1 94 ? -3.112 3.590 17.935 1.00 91.31 94 THR A O 1
ATOM 774 N N . SER A 1 95 ? -4.064 1.755 18.813 1.00 90.62 95 SER A N 1
ATOM 775 C CA . SER A 1 95 ? -3.448 0.823 17.869 1.00 90.62 95 SER A CA 1
ATOM 776 C C . SER A 1 95 ? -3.964 1.022 16.443 1.00 90.62 95 SER A C 1
ATOM 778 O O . SER A 1 95 ? -3.156 1.034 15.515 1.00 90.62 95 SER A O 1
ATOM 780 N N . LEU A 1 96 ? -5.270 1.269 16.258 1.00 92.19 96 LEU A N 1
ATOM 781 C CA . LEU A 1 96 ? -5.818 1.583 14.931 1.00 92.19 96 LEU A CA 1
ATOM 782 C C . LEU A 1 96 ? -5.243 2.902 14.409 1.00 92.19 96 LEU A C 1
ATOM 784 O O . LEU A 1 96 ? -4.840 2.993 13.253 1.00 92.19 96 LEU A O 1
ATOM 788 N N . ARG A 1 97 ? -5.153 3.927 15.265 1.00 92.38 97 ARG A N 1
ATOM 789 C CA . ARG A 1 97 ? -4.564 5.221 14.892 1.00 92.38 97 ARG A CA 1
ATOM 790 C C . ARG A 1 97 ? -3.119 5.077 14.432 1.00 92.38 97 ARG A C 1
ATOM 792 O O . ARG A 1 97 ? -2.762 5.680 13.426 1.00 92.38 97 ARG A O 1
ATOM 799 N N . GLN A 1 98 ? -2.318 4.265 15.118 1.00 91.44 98 GLN A N 1
ATOM 800 C CA . GLN A 1 98 ? -0.935 3.997 14.725 1.00 91.44 98 GLN A CA 1
ATOM 801 C C . GLN A 1 98 ? -0.851 3.322 13.348 1.00 91.44 98 GLN A C 1
ATOM 803 O O . GLN A 1 98 ? -0.086 3.773 12.501 1.00 91.44 98 GLN A O 1
ATOM 808 N N . GLN A 1 99 ? -1.673 2.303 13.089 1.00 91.12 99 GLN A N 1
ATOM 809 C CA . GLN A 1 99 ? -1.721 1.643 11.777 1.00 91.12 99 GLN A CA 1
ATOM 810 C C . GLN A 1 99 ? -2.171 2.603 10.674 1.00 91.12 99 GLN A C 1
ATOM 812 O O . GLN A 1 99 ? -1.615 2.618 9.582 1.00 91.12 99 GLN A O 1
ATOM 817 N N . LEU A 1 100 ? -3.149 3.462 10.960 1.00 91.38 100 LEU A N 1
ATOM 818 C CA . LEU A 1 100 ? -3.559 4.486 10.012 1.00 91.38 100 LEU A CA 1
ATOM 819 C C . LEU A 1 100 ? -2.457 5.527 9.780 1.00 91.38 100 LEU A C 1
ATOM 821 O O . LEU A 1 100 ? -2.442 6.150 8.730 1.00 91.38 100 LEU A O 1
ATOM 825 N N . VAL A 1 101 ? -1.590 5.828 10.752 1.00 91.12 101 VAL A N 1
ATOM 826 C CA . VAL A 1 101 ? -0.434 6.721 10.528 1.00 91.12 101 VAL A CA 1
ATOM 827 C C . VAL A 1 101 ? 0.546 6.069 9.560 1.00 91.12 101 VAL A C 1
ATOM 829 O O . VAL A 1 101 ? 0.924 6.711 8.593 1.00 91.12 101 VAL A O 1
ATOM 832 N N . GLU A 1 102 ? 0.839 4.780 9.727 1.00 90.12 102 GLU A N 1
ATOM 833 C CA . GLU A 1 102 ? 1.679 4.023 8.788 1.00 90.12 102 GLU A CA 1
ATOM 834 C C . GLU A 1 102 ? 1.119 4.061 7.351 1.00 90.12 102 GLU A C 1
ATOM 836 O O . GLU A 1 102 ? 1.849 4.305 6.391 1.00 90.12 102 GLU A O 1
ATOM 841 N N . LEU A 1 103 ? -0.199 3.901 7.186 1.00 90.38 103 LEU A N 1
ATOM 842 C CA . LEU A 1 103 ? -0.852 4.001 5.873 1.00 90.38 103 LEU A CA 1
ATOM 843 C C . LEU A 1 103 ? -0.819 5.422 5.277 1.00 90.38 103 LEU A C 1
ATOM 845 O O . LEU A 1 103 ? -0.751 5.577 4.055 1.00 90.38 103 LEU A O 1
ATOM 849 N N . ASP A 1 104 ? -0.883 6.451 6.121 1.00 90.00 104 ASP A N 1
ATOM 850 C CA . ASP A 1 104 ? -0.827 7.866 5.727 1.00 90.00 104 ASP A CA 1
ATOM 851 C C . ASP A 1 104 ? 0.604 8.281 5.338 1.00 90.00 104 ASP A C 1
ATOM 853 O O . ASP A 1 104 ? 0.797 8.962 4.330 1.00 90.00 104 ASP A O 1
ATOM 857 N N . ASP A 1 105 ? 1.613 7.770 6.053 1.00 86.31 105 ASP A N 1
ATOM 858 C CA . ASP A 1 105 ? 3.041 7.943 5.750 1.00 86.31 105 ASP A CA 1
ATOM 859 C C . ASP A 1 105 ? 3.412 7.321 4.395 1.00 86.31 105 ASP A C 1
ATOM 861 O O . ASP A 1 105 ? 4.236 7.855 3.649 1.00 86.31 105 ASP A O 1
ATOM 865 N N . HIS A 1 106 ? 2.761 6.211 4.038 1.00 86.69 106 HIS A N 1
ATOM 866 C CA . HIS A 1 106 ? 2.854 5.612 2.708 1.00 86.69 106 HIS A CA 1
ATOM 867 C C . HIS A 1 106 ? 1.943 6.279 1.669 1.00 86.69 106 HIS A C 1
ATOM 869 O O . HIS A 1 106 ? 1.899 5.823 0.531 1.00 86.69 106 HIS A O 1
ATOM 87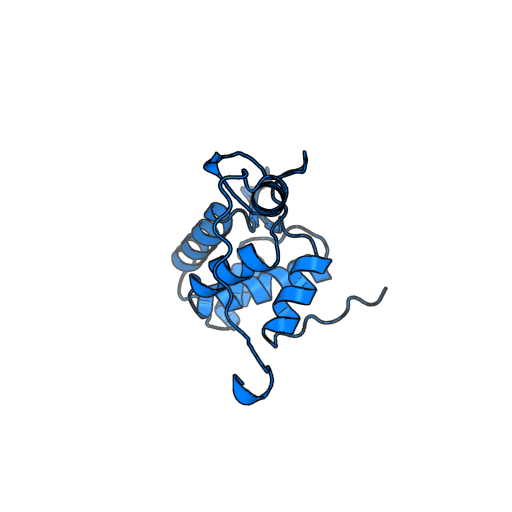5 N N . HIS A 1 107 ? 1.231 7.354 2.012 1.00 85.38 107 HIS A N 1
ATOM 876 C CA . HIS A 1 107 ? 0.303 8.074 1.135 1.00 85.38 107 HIS A CA 1
ATOM 877 C C . HIS A 1 107 ? -0.786 7.193 0.499 1.00 85.38 107 HIS A C 1
ATOM 879 O O . HIS A 1 107 ? -1.260 7.483 -0.602 1.00 85.38 107 HIS A O 1
ATOM 885 N N . LEU A 1 108 ? -1.178 6.101 1.160 1.00 87.06 108 LEU A N 1
ATOM 886 C CA . LEU A 1 108 ? -2.276 5.239 0.707 1.00 87.06 108 LEU A CA 1
ATOM 887 C C . LEU A 1 108 ? -3.637 5.846 1.046 1.00 87.06 108 LEU A C 1
ATOM 889 O O . LEU A 1 108 ? -4.614 5.640 0.323 1.00 87.06 108 LEU A O 1
ATOM 893 N N . ILE A 1 109 ? -3.680 6.612 2.134 1.00 90.75 109 ILE A N 1
ATOM 894 C CA . ILE A 1 109 ? -4.880 7.269 2.634 1.00 90.75 109 ILE A CA 1
ATOM 895 C C . ILE A 1 109 ? -4.657 8.765 2.816 1.00 90.75 109 ILE A C 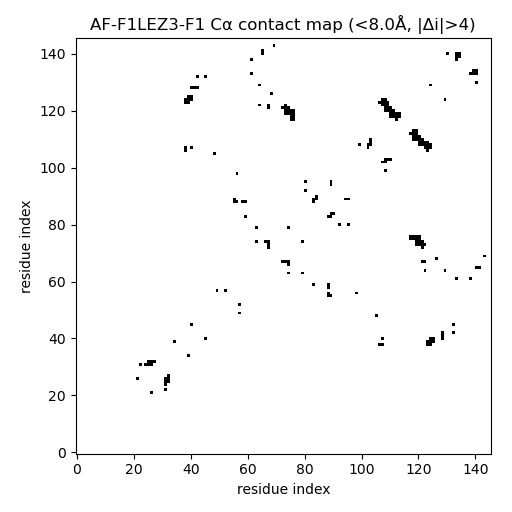1
ATOM 897 O O . ILE A 1 109 ? -3.539 9.271 2.760 1.00 90.75 109 ILE A O 1
ATOM 901 N N . THR A 1 110 ? -5.746 9.485 3.041 1.00 89.00 110 THR A N 1
ATOM 902 C CA . THR A 1 110 ? -5.730 10.856 3.536 1.00 89.00 110 THR A CA 1
ATOM 903 C C . THR A 1 110 ? -6.789 11.013 4.604 1.00 89.00 110 THR A C 1
ATOM 905 O O . THR A 1 110 ? -7.947 10.639 4.416 1.00 89.00 110 THR A O 1
ATOM 908 N N . LYS A 1 111 ? -6.385 11.599 5.729 1.00 89.38 111 LYS A N 1
ATOM 909 C CA . LYS A 1 111 ? -7.267 11.893 6.859 1.00 89.38 111 LYS A CA 1
ATOM 910 C C . LYS A 1 111 ? -7.697 13.350 6.801 1.00 89.38 111 LYS A C 1
ATOM 912 O O . LYS A 1 111 ? -6.858 14.244 6.699 1.00 89.38 111 LYS A O 1
ATOM 917 N N . LYS A 1 112 ? -8.999 13.605 6.894 1.00 87.81 112 LYS A N 1
ATOM 918 C CA . LYS A 1 112 ? -9.562 14.955 6.998 1.00 87.81 112 LYS A CA 1
ATOM 919 C C . LYS A 1 112 ? -10.463 15.034 8.222 1.00 87.81 112 LYS A C 1
ATOM 921 O O . LYS A 1 112 ? -11.342 14.200 8.403 1.00 87.81 112 LYS A O 1
ATOM 926 N N . ARG A 1 113 ? -10.248 16.058 9.048 1.00 86.12 113 ARG A N 1
ATOM 927 C CA . ARG A 1 113 ? -11.153 16.415 10.146 1.00 86.12 113 ARG A CA 1
ATOM 928 C C . ARG A 1 113 ? -12.227 17.348 9.614 1.00 86.12 113 ARG A C 1
ATOM 930 O O . ARG A 1 113 ? -11.890 18.367 9.006 1.00 86.12 113 ARG A O 1
ATOM 937 N N . HIS A 1 114 ? -13.490 16.987 9.805 1.00 81.00 114 HIS A N 1
ATOM 938 C CA . HIS A 1 114 ? -14.604 17.859 9.458 1.00 81.00 114 HIS A CA 1
ATOM 939 C C . HIS A 1 114 ? -14.901 18.854 10.590 1.00 81.00 114 HIS A C 1
ATOM 941 O O . HIS A 1 114 ? -14.390 18.715 11.702 1.00 81.00 114 HIS A O 1
ATOM 947 N N . GLN A 1 115 ? -15.707 19.881 10.302 1.00 71.00 115 GLN A N 1
ATOM 948 C CA . GLN A 1 115 ? -16.085 20.901 11.292 1.00 71.00 115 GLN A CA 1
ATOM 949 C C . GLN A 1 115 ? -16.905 20.316 12.453 1.00 71.00 115 GLN A C 1
ATOM 951 O O . GLN A 1 115 ? -16.855 20.859 13.552 1.00 71.00 115 GLN A O 1
ATOM 956 N N . ASP A 1 116 ? -17.560 19.174 12.228 1.00 74.94 116 ASP A N 1
ATOM 957 C CA . ASP A 1 116 ? -18.304 18.417 13.243 1.00 74.94 116 ASP A CA 1
ATOM 958 C C . ASP A 1 116 ? -17.405 17.701 14.268 1.00 74.94 116 ASP A C 1
ATOM 960 O O . ASP A 1 116 ? -17.894 17.164 15.255 1.00 74.94 116 ASP A O 1
ATOM 964 N N . GLY A 1 117 ? -16.080 17.714 14.075 1.00 78.81 117 GLY A N 1
ATOM 965 C CA . GLY A 1 117 ? -15.118 17.044 14.955 1.00 78.81 117 GLY A CA 1
ATOM 966 C C . GLY A 1 117 ? -14.812 15.599 14.556 1.00 78.81 117 GLY A C 1
ATOM 967 O O . GLY A 1 117 ? -13.814 15.048 15.027 1.00 78.81 117 GLY A O 1
ATOM 968 N N . ASP A 1 118 ? -15.591 15.029 13.636 1.00 84.31 118 ASP A N 1
ATOM 969 C CA . ASP A 1 118 ? -15.384 13.675 13.132 1.00 84.31 118 ASP A CA 1
ATOM 970 C C . ASP A 1 118 ? -14.233 13.585 12.121 1.00 84.31 118 ASP A C 1
ATOM 972 O O . ASP A 1 118 ? -13.949 14.494 11.326 1.00 84.31 118 ASP A O 1
ATOM 976 N N . GLU A 1 119 ? -13.541 12.449 12.173 1.00 88.62 119 GLU A N 1
ATOM 977 C CA . GLU A 1 119 ? -12.404 12.123 11.321 1.00 88.62 119 GLU A CA 1
ATOM 978 C C . GLU A 1 119 ? -12.834 11.208 10.178 1.00 88.62 119 GLU A C 1
ATOM 980 O O . GLU A 1 119 ? -13.261 10.074 10.398 1.00 88.62 119 GLU A O 1
ATOM 985 N N . TYR A 1 120 ? -12.644 11.694 8.953 1.00 90.62 120 TYR A N 1
ATOM 986 C CA . TYR A 1 120 ? -12.924 10.960 7.728 1.00 90.62 120 TYR A CA 1
ATOM 987 C C . TYR A 1 120 ? -11.632 10.528 7.042 1.00 90.62 120 TYR A C 1
ATOM 989 O O . TYR A 1 120 ? -10.641 11.266 7.000 1.00 90.62 120 TYR A O 1
ATOM 997 N N . ILE A 1 121 ? -11.656 9.326 6.478 1.00 91.38 121 ILE A N 1
ATOM 998 C CA . ILE A 1 121 ? -10.527 8.673 5.826 1.00 91.38 121 ILE A CA 1
ATOM 999 C C . ILE A 1 121 ? -10.906 8.418 4.370 1.00 91.38 121 ILE A C 1
ATOM 1001 O O . ILE A 1 121 ? -11.895 7.748 4.084 1.00 91.38 121 ILE A O 1
ATOM 1005 N N . ALA A 1 122 ? -10.114 8.948 3.444 1.00 90.25 122 ALA A N 1
ATOM 1006 C CA . ALA A 1 122 ? -10.259 8.692 2.016 1.00 90.25 122 ALA A CA 1
ATOM 1007 C C . ALA A 1 122 ? -9.072 7.878 1.495 1.00 90.25 122 ALA A C 1
ATOM 1009 O O . ALA A 1 122 ? -7.945 8.065 1.958 1.00 90.25 122 ALA A O 1
ATOM 1010 N N . MET A 1 123 ? -9.317 7.000 0.521 1.00 89.19 123 MET A N 1
ATOM 1011 C CA . MET A 1 123 ? -8.254 6.298 -0.200 1.00 89.19 123 MET A CA 1
ATOM 1012 C C . ME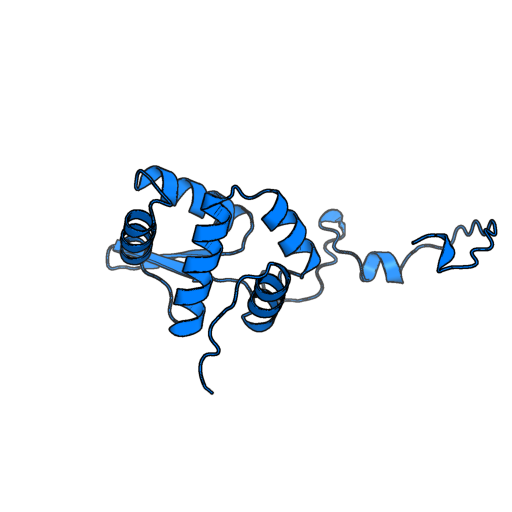T A 1 123 ? -7.687 7.192 -1.304 1.00 89.19 123 MET A C 1
ATOM 1014 O O . MET A 1 123 ? -8.439 7.829 -2.038 1.00 89.19 123 MET A O 1
ATOM 1018 N N . ASN A 1 124 ? -6.363 7.193 -1.454 1.00 85.62 124 ASN A N 1
ATOM 1019 C CA . ASN A 1 124 ? -5.668 7.932 -2.515 1.00 85.62 124 ASN A CA 1
ATOM 1020 C C . ASN A 1 124 ? -5.296 7.058 -3.722 1.00 85.62 124 ASN A C 1
ATOM 1022 O O . ASN A 1 124 ? -4.721 7.552 -4.689 1.00 85.62 124 ASN A O 1
ATOM 1026 N N . VAL A 1 125 ? -5.585 5.757 -3.663 1.00 84.94 125 VAL A N 1
ATOM 1027 C CA . VAL A 1 125 ? -5.264 4.793 -4.721 1.00 84.94 125 VAL A CA 1
ATOM 1028 C C . VAL A 1 125 ? -6.444 4.664 -5.685 1.00 84.94 125 VAL A C 1
ATOM 1030 O O . VAL A 1 125 ? -7.597 4.608 -5.255 1.00 84.94 125 VAL A O 1
ATOM 1033 N N . ASP A 1 126 ? -6.162 4.569 -6.985 1.00 84.19 126 ASP A N 1
ATOM 1034 C CA . ASP A 1 126 ? -7.186 4.292 -7.996 1.00 84.19 126 ASP A CA 1
ATOM 1035 C C . ASP A 1 126 ? -7.818 2.903 -7.788 1.00 84.19 126 ASP A C 1
ATOM 1037 O O . ASP A 1 126 ? -7.120 1.917 -7.523 1.00 84.19 126 ASP A O 1
ATOM 1041 N N . HIS A 1 127 ? -9.140 2.816 -7.951 1.00 85.38 127 HIS A N 1
ATOM 1042 C CA . HIS A 1 127 ? -9.916 1.596 -7.728 1.00 85.38 127 HIS A CA 1
ATOM 1043 C C . HIS A 1 127 ? -9.414 0.435 -8.593 1.00 85.38 127 HIS A C 1
ATOM 1045 O O . HIS A 1 127 ? -9.212 -0.671 -8.096 1.00 85.38 127 HIS A O 1
ATOM 1051 N N . LYS A 1 128 ? -9.129 0.694 -9.877 1.00 84.75 128 LYS A N 1
ATOM 1052 C CA . LYS A 1 128 ? -8.665 -0.335 -10.824 1.00 84.75 128 LYS A CA 1
ATOM 1053 C C . LYS A 1 128 ? -7.331 -0.949 -10.397 1.00 84.75 128 LYS A C 1
ATOM 1055 O O . LYS A 1 128 ? -7.146 -2.164 -10.482 1.00 84.75 128 LYS A O 1
ATOM 1060 N N . VAL A 1 129 ? -6.409 -0.115 -9.918 1.00 85.12 129 VAL A N 1
ATOM 1061 C CA . VAL A 1 129 ? -5.089 -0.560 -9.452 1.00 85.12 129 VAL A CA 1
ATOM 1062 C C . VAL A 1 129 ? -5.220 -1.344 -8.149 1.00 85.12 129 VAL A C 1
ATOM 1064 O O . VAL A 1 129 ? -4.642 -2.420 -8.030 1.00 85.12 129 VAL A O 1
ATOM 1067 N N . MET A 1 130 ? -6.014 -0.857 -7.191 1.00 87.44 130 MET A N 1
ATOM 1068 C CA . MET A 1 130 ? -6.201 -1.554 -5.917 1.00 87.44 130 MET A CA 1
ATOM 1069 C C . MET A 1 130 ? -6.918 -2.899 -6.093 1.00 87.44 130 MET A C 1
ATOM 1071 O O . MET A 1 130 ? -6.530 -3.885 -5.472 1.00 87.44 130 MET A O 1
ATOM 1075 N N . LYS A 1 131 ? -7.927 -2.967 -6.967 1.00 88.06 131 LYS A N 1
ATOM 1076 C CA . LYS A 1 131 ? -8.662 -4.203 -7.255 1.00 88.06 131 LYS A CA 1
ATOM 1077 C C . LYS A 1 131 ? -7.747 -5.279 -7.841 1.00 88.06 131 LYS A C 1
ATOM 1079 O O . LYS A 1 131 ? -7.623 -6.353 -7.259 1.00 88.06 131 LYS A O 1
ATOM 1084 N N . THR A 1 132 ? -7.046 -4.960 -8.931 1.00 88.25 132 THR A N 1
ATOM 1085 C CA . THR A 1 132 ? -6.097 -5.894 -9.569 1.00 88.25 132 THR A CA 1
ATOM 1086 C C . THR A 1 132 ? -4.996 -6.342 -8.605 1.00 88.25 132 THR A C 1
ATOM 1088 O O . THR A 1 132 ? -4.620 -7.515 -8.582 1.00 88.25 132 THR A O 1
ATOM 1091 N N . PHE A 1 133 ? -4.526 -5.433 -7.747 1.00 89.25 133 PHE A N 1
ATOM 1092 C CA . PHE A 1 133 ? -3.561 -5.749 -6.704 1.00 89.25 133 PHE A CA 1
ATOM 1093 C C . PHE A 1 133 ? -4.114 -6.743 -5.668 1.00 89.25 133 PHE A C 1
ATOM 1095 O O . PHE A 1 133 ? -3.459 -7.744 -5.375 1.00 89.25 133 PHE A O 1
ATOM 1102 N N . LEU A 1 134 ? -5.311 -6.513 -5.124 1.00 89.50 134 LEU A N 1
ATOM 1103 C CA . LEU A 1 134 ? -5.918 -7.387 -4.112 1.00 89.50 134 LEU A CA 1
ATOM 1104 C C . LEU A 1 134 ? -6.263 -8.773 -4.673 1.00 89.50 134 LEU A C 1
ATOM 1106 O O . LEU A 1 134 ? -5.978 -9.781 -4.020 1.00 89.50 134 LEU A O 1
ATOM 1110 N N . GLU A 1 135 ? -6.757 -8.836 -5.910 1.00 89.00 135 GLU A N 1
ATOM 1111 C CA . GLU A 1 135 ? -6.991 -10.091 -6.631 1.00 89.00 135 GLU A CA 1
ATOM 1112 C C . GLU A 1 135 ? -5.697 -10.901 -6.779 1.00 89.00 135 GLU A C 1
ATOM 1114 O O . GLU A 1 135 ? -5.690 -12.107 -6.522 1.00 89.00 135 GLU A O 1
ATOM 1119 N N . SER A 1 136 ? -4.568 -10.244 -7.082 1.00 88.00 136 SER A N 1
ATOM 1120 C CA . SER A 1 136 ? -3.252 -10.904 -7.143 1.00 88.00 136 SER A CA 1
ATOM 1121 C C . SER A 1 136 ? -2.828 -11.535 -5.807 1.00 88.00 136 SER A C 1
ATOM 1123 O O . SER A 1 136 ? -2.057 -12.497 -5.784 1.00 88.00 136 SER A O 1
ATOM 1125 N N . LYS A 1 137 ? -3.335 -11.012 -4.682 1.00 87.19 137 LYS A N 1
ATOM 1126 C CA . LYS A 1 137 ? -3.094 -11.535 -3.328 1.00 87.19 137 LYS A CA 1
ATOM 1127 C C . LYS A 1 137 ? -4.142 -12.559 -2.882 1.00 87.19 137 LYS A C 1
ATOM 1129 O O . LYS A 1 137 ? -4.039 -13.059 -1.763 1.00 87.19 137 LYS A O 1
ATOM 1134 N N . GLY A 1 138 ? -5.114 -12.888 -3.734 1.00 85.56 138 GLY A N 1
ATOM 1135 C CA . GLY A 1 138 ? -6.207 -13.813 -3.428 1.00 85.56 138 GLY A CA 1
ATOM 1136 C C . GLY A 1 138 ? -7.312 -13.209 -2.558 1.00 85.56 138 GLY A C 1
ATOM 1137 O O . GLY A 1 138 ? -8.091 -13.952 -1.966 1.00 85.56 138 GLY A O 1
ATOM 1138 N N . LEU A 1 139 ? -7.377 -11.878 -2.455 1.00 84.75 139 LEU A N 1
ATOM 1139 C CA . LEU A 1 139 ? -8.425 -11.158 -1.738 1.00 84.75 139 LEU A CA 1
ATOM 1140 C C . LEU A 1 139 ? -9.448 -10.646 -2.751 1.00 84.75 139 LEU A C 1
ATOM 1142 O O . LEU A 1 139 ? -9.169 -9.733 -3.524 1.00 84.75 139 LEU A O 1
ATOM 1146 N N . ILE A 1 140 ? -10.630 -11.258 -2.756 1.00 81.62 140 ILE A N 1
ATOM 1147 C CA . ILE A 1 140 ? -11.693 -10.923 -3.705 1.00 81.62 140 ILE A CA 1
ATOM 1148 C C . ILE A 1 140 ? -12.372 -9.633 -3.242 1.00 81.62 140 ILE A C 1
ATOM 1150 O O . ILE A 1 140 ? -12.759 -9.502 -2.076 1.00 81.62 140 ILE A O 1
ATOM 1154 N N . MET A 1 141 ? -12.497 -8.677 -4.154 1.00 71.94 141 MET A N 1
ATOM 1155 C CA . MET A 1 141 ? -13.356 -7.510 -3.993 1.00 71.94 141 MET A CA 1
ATOM 1156 C C . MET A 1 141 ? -14.648 -7.826 -4.736 1.00 71.94 141 MET A C 1
ATOM 1158 O O . MET A 1 141 ? -14.586 -8.240 -5.891 1.00 71.94 141 MET A O 1
ATOM 1162 N N . ASP A 1 142 ? -15.792 -7.697 -4.064 1.00 68.19 142 ASP A N 1
ATOM 1163 C CA . ASP A 1 142 ? -17.079 -7.872 -4.734 1.00 68.19 142 ASP A CA 1
ATOM 1164 C C . ASP A 1 142 ? -17.202 -6.784 -5.806 1.00 68.19 142 ASP A C 1
ATOM 1166 O O . ASP A 1 142 ? -16.910 -5.613 -5.539 1.00 68.19 142 ASP A O 1
ATOM 1170 N N . ASP A 1 143 ? -17.577 -7.177 -7.022 1.00 55.88 143 ASP A N 1
ATOM 1171 C CA . ASP A 1 143 ? -17.880 -6.224 -8.079 1.00 55.88 143 ASP A CA 1
ATOM 1172 C C . ASP A 1 143 ? -19.037 -5.351 -7.598 1.00 55.88 143 ASP A C 1
ATOM 1174 O O . ASP A 1 143 ? -20.134 -5.849 -7.344 1.00 55.88 143 ASP A O 1
ATOM 1178 N N . ALA A 1 144 ? -18.791 -4.048 -7.442 1.00 50.03 144 ALA A N 1
ATOM 1179 C CA . ALA A 1 144 ? -19.888 -3.099 -7.476 1.00 50.03 144 ALA A CA 1
ATOM 1180 C C . ALA A 1 144 ? -20.538 -3.283 -8.852 1.00 50.03 144 ALA A C 1
ATOM 1182 O O . ALA A 1 144 ? -19.889 -3.032 -9.869 1.00 50.03 144 ALA A O 1
ATOM 1183 N N . GLU A 1 145 ? -21.747 -3.846 -8.867 1.00 38.75 145 GLU A N 1
ATOM 1184 C CA . GLU A 1 145 ? -22.587 -3.941 -10.056 1.00 38.75 145 GLU A CA 1
ATOM 1185 C C . GLU A 1 145 ? -22.704 -2.534 -10.664 1.00 38.75 145 GLU A C 1
ATOM 1187 O O . GLU A 1 145 ? -23.350 -1.661 -10.083 1.00 38.75 145 GLU A O 1
ATOM 1192 N N . ASP A 1 146 ? -22.030 -2.321 -11.796 1.00 34.03 146 ASP A N 1
ATOM 1193 C CA . ASP A 1 146 ? -22.370 -1.276 -12.767 1.00 34.03 146 ASP A CA 1
ATOM 1194 C C . ASP A 1 146 ? -23.521 -1.776 -13.658 1.00 34.03 146 ASP A C 1
ATOM 1196 O O . ASP A 1 146 ? -23.428 -2.924 -14.164 1.00 34.03 146 ASP A O 1
#

Secondary structure (DSSP, 8-state):
-GGGS-------------HHHHHHS--TTTT----SSS----HHHHHHHHHHS-HHHHHHHHHHHHHHHHH-SPEEHHHHHHHHHHTTS-SSHHHHHHHHHHHHHTTSEEEEE-TTS-EEEEE-S-HHHHHHHHHHTT-PPPP---

pLDDT: mean 82.54, std 13.18, range [34.03, 94.0]

Sequence (146 aa):
MLNAFNFLYLNVNTMFAYKEEILAGDSRLLRLNVKTSGHAHTHASLDVVWASLTFNSRMILYKMAKIFYATNEPLEFFNLYRQAREDFLVSSETSLRQQLVELDDHHLITKKRHQDGDEYIAMNVDHKVMKTFLESKGLIMDDAED

Organism: Ascaris suum (NCBI:txid6253)

Solvent-accessible surface area (backbone atoms only — not comparable to full-atom values): 9176 Å² total; per-residue (Å²): 118,68,90,80,52,92,82,78,92,75,93,78,92,74,90,72,80,64,60,68,63,52,64,74,36,93,38,82,90,74,63,46,72,89,61,100,59,84,57,81,74,48,73,69,57,50,52,55,54,58,70,72,46,52,74,50,53,48,51,49,52,51,53,52,49,55,53,33,70,67,68,74,47,68,39,48,52,68,61,52,49,53,57,34,43,77,68,66,56,42,94,47,72,68,56,48,52,51,50,50,47,55,39,40,76,68,46,46,36,48,80,46,75,47,96,88,70,50,47,31,40,36,74,46,56,58,66,72,59,52,48,58,51,34,46,75,74,74,45,84,73,80,78,75,86,124

Mean predicted aligned error: 9.34 Å

InterPro domains:
  IPR007220 Origin recognition complex, subunit 2 [PTHR14052] (2-136)
  IPR056773 Origin recognition complex subunit 2, winged-helix domain [PF24882] (75-127)

Nearest PDB structures (foldseek):
  5c8h-assembly1_A  TM=9.295E-01  e=3.533E-07  Homo sapiens
  7jk4-assembly1_B  TM=8.870E-01  e=2.011E-06  Drosophila melanogaster
  5ujm-assembly1_B  TM=6.936E-01  e=5.709E-07  Homo sapiens
  5fd5-assembly2_B  TM=7.020E-01  e=1.829E-02  Rhizobium leguminosarum bv. viciae
  2o03-assembly1_A-2  TM=5.202E-01  e=1.682E-01  Mycobacterium tuberculosis